Protein AF-A0A6I1ZG18-F1 (afdb_monomer)

Mean predicted aligned error: 4.82 Å

Secondary structure (DSSP, 8-state):
--HHHHHHHHHHT--HHHHHHHHHTT---TT-----HHHHHHHHHHH-S-HHHHT--

Foldseek 3Di:
DDLVVVVVQLQVQQDVVLQVVCVVVVNNDPDDRSHDPVSVVVVCVVVPDDPVSVPDD

Radius of gyration: 12.39 Å; Cα contacts (8 Å, |Δi|>4): 35; chains: 1; bounding box: 26×19×28 Å

Sequence (57 aa):
MQYSHILKRLKSLSNPKAVEGMAKYGITPEKTYGVSIPNLRK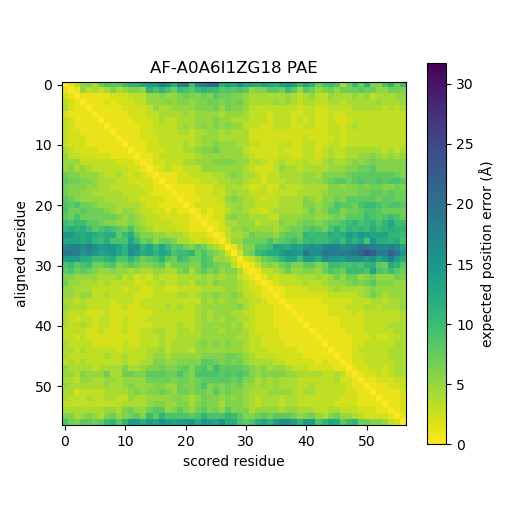IAEEIRTDHELAQQH

Structure (mmCIF, N/CA/C/O backbone):
data_AF-A0A6I1ZG18-F1
#
_entry.id   AF-A0A6I1ZG18-F1
#
loop_
_atom_site.group_PDB
_atom_site.id
_atom_site.type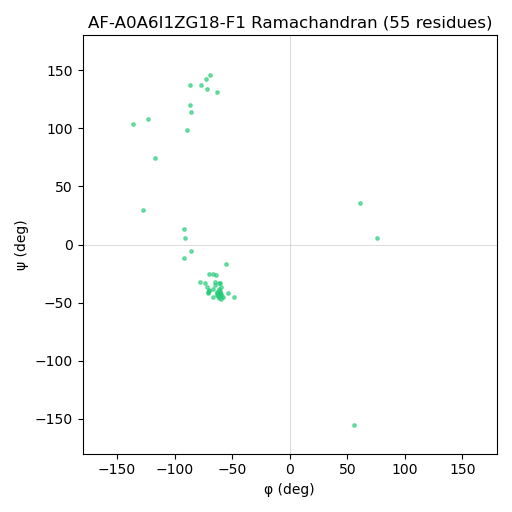_symbol
_atom_site.label_atom_id
_atom_site.label_alt_id
_atom_site.label_comp_id
_atom_site.label_asym_id
_atom_site.label_entity_id
_atom_site.label_seq_id
_atom_site.pdbx_PDB_ins_code
_atom_site.Cartn_x
_atom_site.Cartn_y
_atom_site.Cartn_z
_atom_site.occupancy
_atom_site.B_iso_or_equiv
_atom_site.auth_seq_id
_atom_site.auth_comp_id
_atom_site.auth_asym_id
_atom_site.auth_atom_id
_atom_site.pdbx_PDB_model_num
ATOM 1 N N . MET A 1 1 ? -11.862 1.923 9.299 1.00 73.75 1 MET A N 1
ATOM 2 C CA . MET A 1 1 ? -11.875 2.670 8.012 1.00 73.75 1 MET A CA 1
ATOM 3 C C . MET A 1 1 ? -12.530 1.766 6.973 1.00 73.75 1 MET A C 1
ATOM 5 O O . MET A 1 1 ? -12.195 0.596 6.963 1.00 73.75 1 MET A O 1
ATOM 9 N N . GLN A 1 2 ? -13.470 2.242 6.146 1.00 84.69 2 GLN A N 1
ATOM 10 C CA . GLN A 1 2 ? -14.182 1.353 5.206 1.00 84.69 2 GLN A CA 1
ATOM 11 C C . GLN A 1 2 ? -13.292 0.916 4.028 1.00 84.69 2 GLN A C 1
ATOM 13 O O . GLN A 1 2 ? -12.554 1.742 3.480 1.00 84.69 2 GLN A O 1
ATOM 18 N N . TYR A 1 3 ? -13.432 -0.337 3.578 1.00 87.19 3 TYR A N 1
ATOM 19 C CA . TYR A 1 3 ? -12.701 -0.924 2.439 1.00 87.19 3 TYR A CA 1
ATOM 20 C C . TYR A 1 3 ? -12.708 -0.043 1.180 1.00 87.19 3 TYR A C 1
ATOM 22 O O . TYR A 1 3 ? -11.669 0.231 0.576 1.00 87.19 3 TYR A O 1
ATOM 30 N N . SER A 1 4 ? -13.871 0.507 0.828 1.00 88.81 4 SER A N 1
ATOM 31 C CA . SER A 1 4 ? -14.032 1.374 -0.345 1.00 88.81 4 SER A CA 1
ATOM 32 C C . SER A 1 4 ? -13.195 2.660 -0.279 1.00 88.81 4 SER A C 1
ATOM 34 O O . SER A 1 4 ? -12.701 3.136 -1.304 1.00 88.81 4 SER A O 1
ATOM 36 N N . HIS A 1 5 ? -12.995 3.217 0.918 1.00 89.50 5 HIS A N 1
ATOM 37 C CA . HIS A 1 5 ? -12.155 4.397 1.122 1.00 89.50 5 HIS A CA 1
ATOM 38 C C . HIS A 1 5 ? -10.677 4.035 0.925 1.00 89.50 5 HIS A C 1
ATOM 40 O O . HIS A 1 5 ? -9.943 4.756 0.249 1.00 89.50 5 HIS A O 1
ATOM 46 N N . ILE A 1 6 ? -10.253 2.879 1.436 1.00 88.88 6 ILE A N 1
ATOM 47 C CA . ILE A 1 6 ? -8.878 2.385 1.294 1.00 88.88 6 ILE A CA 1
ATOM 48 C C . ILE A 1 6 ? -8.546 2.174 -0.182 1.00 88.88 6 ILE A C 1
ATOM 50 O O . ILE A 1 6 ? -7.533 2.686 -0.655 1.00 88.88 6 ILE A O 1
ATOM 54 N N . LEU A 1 7 ? -9.439 1.536 -0.945 1.00 89.00 7 LEU A N 1
ATOM 55 C CA . LEU A 1 7 ? -9.263 1.364 -2.388 1.00 89.00 7 LEU A CA 1
ATOM 56 C C . LEU A 1 7 ? -9.148 2.692 -3.139 1.00 89.00 7 LEU A C 1
ATOM 58 O O . LEU A 1 7 ? -8.282 2.835 -4.002 1.00 89.00 7 LEU A O 1
ATOM 62 N N . LYS A 1 8 ? -9.998 3.678 -2.824 1.00 91.06 8 LYS A N 1
ATOM 63 C CA . LYS A 1 8 ? -9.911 5.013 -3.441 1.00 91.06 8 LYS A CA 1
ATOM 64 C C . LYS A 1 8 ? -8.566 5.676 -3.153 1.00 91.06 8 LYS A C 1
ATOM 66 O O . LYS A 1 8 ? -7.974 6.260 -4.056 1.00 91.06 8 LYS A O 1
ATOM 71 N N . ARG A 1 9 ? -8.068 5.553 -1.924 1.00 90.88 9 ARG A N 1
ATOM 72 C CA . ARG A 1 9 ? -6.797 6.153 -1.508 1.00 90.88 9 ARG A CA 1
ATOM 73 C C . ARG A 1 9 ? -5.592 5.451 -2.130 1.00 90.88 9 ARG A C 1
ATOM 75 O O . ARG A 1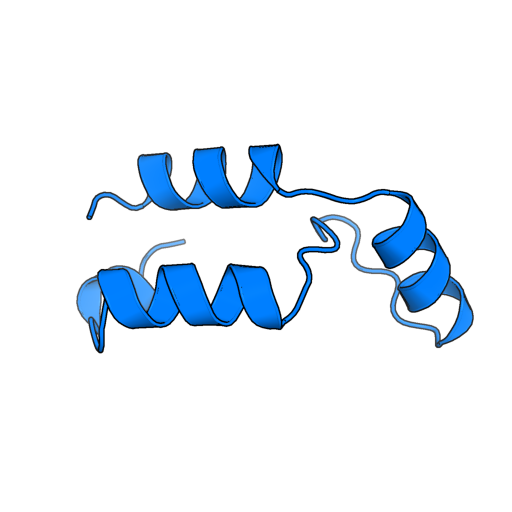 9 ? -4.687 6.121 -2.612 1.00 90.88 9 ARG A O 1
ATOM 82 N N . LEU A 1 10 ? -5.604 4.119 -2.205 1.00 89.81 10 LEU A N 1
ATOM 83 C CA . LEU A 1 10 ? -4.577 3.352 -2.917 1.00 89.81 10 LEU A CA 1
ATOM 84 C C . LEU A 1 10 ? -4.540 3.719 -4.406 1.00 89.81 10 LEU A C 1
ATOM 86 O O . LEU A 1 10 ? -3.463 3.945 -4.949 1.00 89.81 10 LEU A O 1
ATOM 90 N N . LYS A 1 11 ? -5.710 3.869 -5.043 1.00 89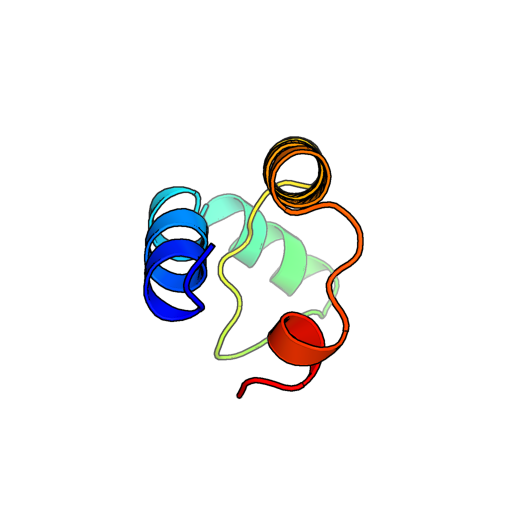.00 11 LYS A N 1
ATOM 91 C CA . LYS A 1 11 ? -5.816 4.344 -6.430 1.00 89.00 11 LYS A CA 1
ATOM 92 C C . LYS A 1 11 ? -5.290 5.767 -6.609 1.00 89.00 11 LYS A C 1
ATOM 94 O O . LYS A 1 11 ? -4.612 6.024 -7.594 1.00 89.00 11 LYS A O 1
ATOM 99 N N . SER A 1 12 ? -5.559 6.689 -5.682 1.00 90.44 12 SER A N 1
ATOM 100 C CA . SER A 1 12 ? -5.059 8.069 -5.806 1.00 90.44 12 SER A CA 1
ATOM 101 C C . SER A 1 12 ? -3.545 8.176 -5.611 1.00 90.44 12 SER A C 1
ATOM 103 O O . SER A 1 12 ? -2.927 9.108 -6.110 1.00 90.44 12 SER A O 1
ATOM 105 N N . LEU A 1 13 ? -2.948 7.238 -4.873 1.00 89.75 13 LEU A N 1
ATOM 106 C CA . LEU A 1 13 ? -1.502 7.140 -4.651 1.00 89.75 13 LEU A CA 1
ATOM 107 C C . LEU A 1 13 ? -0.805 6.264 -5.700 1.00 89.75 13 LEU A C 1
ATOM 109 O O . LEU A 1 13 ? 0.390 5.983 -5.570 1.00 89.75 13 LEU A O 1
ATOM 113 N N . SER A 1 14 ? -1.553 5.821 -6.712 1.00 88.88 14 SER A N 1
ATOM 114 C CA . SER A 1 14 ? -1.059 4.970 -7.780 1.00 88.88 14 SER A CA 1
ATOM 115 C C . SER A 1 14 ? 0.012 5.695 -8.586 1.00 88.88 14 SER A C 1
ATOM 117 O O . SER A 1 14 ? -0.194 6.825 -9.028 1.00 88.88 14 SER A O 1
ATOM 119 N N . ASN A 1 15 ? 1.149 5.037 -8.814 1.00 86.19 15 ASN A N 1
ATOM 120 C CA . ASN A 1 15 ? 2.247 5.604 -9.589 1.00 86.19 15 ASN A CA 1
ATOM 121 C C . ASN A 1 15 ? 2.594 4.696 -10.778 1.00 86.19 15 ASN A C 1
ATOM 123 O O . ASN A 1 15 ? 3.221 3.653 -10.578 1.00 86.19 15 ASN A O 1
ATOM 127 N N . PRO A 1 16 ? 2.264 5.096 -12.021 1.00 83.62 16 PRO A N 1
ATOM 128 C CA . PRO A 1 16 ? 2.534 4.277 -13.200 1.00 83.62 16 PRO A CA 1
ATOM 129 C C . PRO A 1 16 ? 4.030 3.995 -13.390 1.00 83.62 16 PRO A C 1
ATOM 131 O O . PRO A 1 16 ? 4.388 2.882 -13.757 1.00 83.62 16 PRO A O 1
ATOM 134 N N . LYS A 1 17 ? 4.924 4.922 -13.017 1.00 84.75 17 LYS A N 1
ATOM 135 C CA . LYS A 1 17 ? 6.379 4.696 -13.100 1.00 84.75 17 LYS A CA 1
ATOM 136 C C . LYS A 1 17 ? 6.854 3.582 -12.168 1.00 84.75 17 LYS A C 1
ATOM 138 O O . LYS A 1 17 ? 7.813 2.877 -12.473 1.00 84.75 17 LYS A O 1
ATOM 143 N N . ALA A 1 18 ? 6.196 3.424 -11.019 1.00 85.00 18 ALA A N 1
ATOM 144 C CA . ALA A 1 18 ? 6.486 2.327 -10.104 1.00 85.00 18 ALA A CA 1
ATOM 145 C C . ALA A 1 18 ? 5.985 0.991 -10.670 1.00 85.00 18 ALA A C 1
ATOM 147 O O . ALA A 1 18 ? 6.681 -0.011 -10.534 1.00 85.00 18 ALA A O 1
ATOM 148 N N . VAL A 1 19 ? 4.836 0.986 -11.360 1.00 83.88 19 VAL A N 1
ATOM 149 C CA . VAL A 1 19 ? 4.326 -0.189 -12.090 1.00 83.88 19 VAL A CA 1
ATOM 150 C C . VAL A 1 19 ? 5.286 -0.599 -13.209 1.00 83.88 19 VAL A C 1
ATOM 152 O O . VAL A 1 19 ? 5.629 -1.772 -13.325 1.00 83.88 19 VAL A O 1
ATOM 155 N N . GLU A 1 20 ? 5.797 0.360 -13.982 1.00 83.75 20 GLU A N 1
ATOM 156 C CA . GLU A 1 20 ? 6.819 0.101 -15.005 1.00 83.75 20 GLU A CA 1
ATOM 157 C C . GLU A 1 20 ? 8.114 -0.451 -14.395 1.00 83.75 20 GLU A C 1
ATOM 159 O O . GLU A 1 20 ? 8.725 -1.365 -14.944 1.00 83.75 20 GLU A O 1
ATOM 164 N N . GLY A 1 21 ? 8.531 0.078 -13.240 1.00 84.19 21 GLY A N 1
ATOM 165 C CA . GLY A 1 21 ? 9.656 -0.457 -12.477 1.00 84.19 21 GLY A CA 1
ATOM 166 C C . GLY A 1 21 ? 9.429 -1.910 -12.065 1.00 84.19 21 GLY A C 1
ATOM 167 O O . GLY A 1 21 ? 10.302 -2.741 -12.285 1.00 84.19 21 GLY A O 1
ATOM 168 N N . MET A 1 22 ? 8.247 -2.237 -11.539 1.00 83.75 22 MET A N 1
ATOM 169 C CA . MET A 1 22 ? 7.862 -3.604 -11.168 1.00 83.75 22 MET A CA 1
ATOM 170 C C . MET A 1 22 ? 7.902 -4.559 -12.368 1.00 83.75 22 MET A C 1
ATOM 172 O O . MET A 1 22 ? 8.461 -5.651 -12.252 1.00 83.75 22 MET A O 1
ATOM 176 N N . ALA A 1 23 ? 7.413 -4.121 -13.532 1.00 83.12 23 ALA A N 1
ATOM 177 C CA . ALA A 1 23 ? 7.436 -4.917 -14.756 1.00 83.12 23 ALA A CA 1
ATOM 178 C C . ALA A 1 23 ? 8.866 -5.297 -15.179 1.00 83.12 23 ALA A C 1
ATOM 180 O O . ALA A 1 23 ? 9.098 -6.425 -15.610 1.00 83.12 23 ALA A O 1
ATOM 181 N N . LYS A 1 24 ? 9.849 -4.404 -14.978 1.00 83.31 24 LYS A N 1
ATOM 182 C CA . LYS A 1 24 ? 11.275 -4.690 -15.245 1.00 83.31 24 LYS A CA 1
ATOM 183 C C . LYS A 1 24 ? 11.846 -5.797 -14.357 1.00 83.31 24 LYS A C 1
ATOM 185 O O . LYS A 1 24 ? 12.780 -6.472 -14.771 1.00 83.31 24 LYS A O 1
ATOM 190 N N . TYR A 1 25 ? 11.281 -6.001 -13.169 1.00 82.56 25 TYR A N 1
ATOM 191 C CA . TYR A 1 25 ? 11.638 -7.096 -12.262 1.00 82.56 25 TYR A CA 1
ATOM 192 C C . TYR A 1 25 ? 10.764 -8.347 -12.466 1.00 82.56 25 TYR A C 1
ATOM 194 O O . TYR A 1 25 ? 10.759 -9.234 -11.618 1.00 82.56 25 TYR A O 1
ATOM 202 N N . GLY A 1 26 ? 10.007 -8.426 -13.569 1.00 78.69 26 GLY A N 1
ATOM 203 C CA . GLY A 1 26 ? 9.119 -9.554 -13.874 1.00 78.69 26 GLY A CA 1
ATOM 204 C C . GLY A 1 26 ? 7.818 -9.565 -13.067 1.00 78.69 26 GLY A C 1
ATOM 205 O O . GLY A 1 26 ? 7.029 -10.499 -13.180 1.00 78.69 26 GLY A O 1
ATOM 206 N N . ILE A 1 27 ? 7.559 -8.525 -12.272 1.00 76.75 27 ILE A N 1
ATOM 207 C CA . ILE A 1 27 ? 6.332 -8.378 -11.493 1.00 76.75 27 ILE A CA 1
ATOM 208 C C . ILE A 1 27 ? 5.333 -7.642 -12.388 1.00 76.75 27 ILE A C 1
ATOM 210 O O . ILE A 1 27 ? 5.378 -6.419 -12.509 1.00 76.75 27 ILE A O 1
ATOM 214 N N . THR A 1 28 ? 4.435 -8.386 -13.034 1.00 65.75 28 THR A N 1
ATOM 215 C CA . THR A 1 28 ? 3.392 -7.851 -13.930 1.00 65.75 28 THR A CA 1
ATOM 216 C C . THR A 1 28 ? 1.992 -8.160 -13.392 1.00 65.75 28 THR A C 1
ATOM 218 O O . THR A 1 28 ? 1.306 -9.040 -13.903 1.00 65.75 28 THR A O 1
ATOM 221 N N . PRO A 1 29 ? 1.518 -7.475 -12.335 1.00 66.25 29 PRO A N 1
ATOM 222 C CA . PRO A 1 29 ? 0.185 -7.725 -11.821 1.00 66.25 29 PRO A CA 1
ATOM 223 C C . PRO A 1 29 ? -0.799 -6.862 -12.613 1.00 66.25 29 PRO A C 1
ATOM 225 O O . PRO A 1 29 ? -0.729 -5.634 -12.563 1.00 66.25 29 PRO A O 1
ATOM 228 N N . GLU A 1 30 ? -1.760 -7.497 -13.287 1.00 69.25 30 GLU A N 1
ATOM 229 C CA . GLU A 1 30 ? -2.839 -6.839 -14.051 1.00 69.25 30 GLU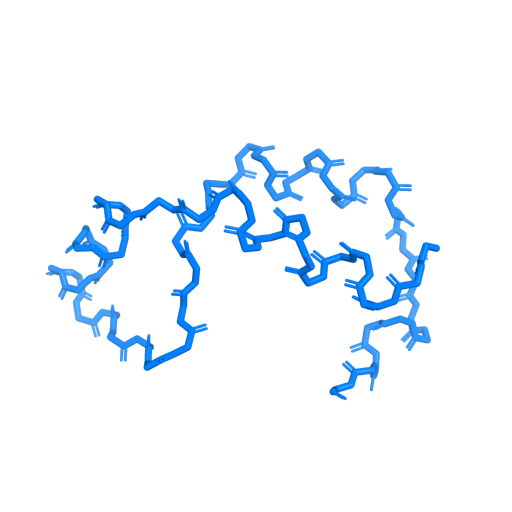 A CA 1
ATOM 230 C C . GLU A 1 30 ? -3.660 -5.833 -13.215 1.00 69.25 30 GLU A C 1
ATOM 232 O O . GLU A 1 30 ? -4.372 -4.993 -13.757 1.00 69.25 30 GLU A O 1
ATOM 237 N N . LYS A 1 31 ? -3.560 -5.901 -11.879 1.00 72.12 31 LYS A N 1
ATOM 238 C CA . LYS A 1 31 ? -4.291 -5.058 -10.918 1.00 72.12 31 LYS A CA 1
ATOM 239 C C . LYS A 1 31 ? -3.382 -4.357 -9.899 1.00 72.12 31 LYS A C 1
ATOM 241 O O . LYS A 1 31 ? -3.799 -4.130 -8.765 1.00 72.12 31 LYS A O 1
ATOM 246 N N . THR A 1 32 ? -2.136 -4.034 -10.257 1.00 81.94 32 THR A N 1
ATOM 247 C CA . THR A 1 32 ? -1.239 -3.308 -9.341 1.00 81.94 32 THR A CA 1
ATOM 248 C C . THR A 1 32 ? -1.407 -1.796 -9.444 1.00 81.94 32 THR A C 1
ATOM 250 O O . THR A 1 32 ? -1.466 -1.233 -10.533 1.00 81.94 32 THR A O 1
ATOM 253 N N . TYR A 1 33 ? -1.430 -1.123 -8.294 1.00 83.75 33 TYR A N 1
ATOM 254 C CA . TYR A 1 33 ? -1.477 0.341 -8.223 1.00 83.75 33 TYR A CA 1
ATOM 255 C C . TYR A 1 33 ? -0.072 0.971 -8.153 1.00 83.75 33 TYR A C 1
ATOM 257 O O . TYR A 1 33 ? 0.080 2.177 -8.284 1.00 83.75 33 TYR A O 1
ATOM 265 N N . GLY A 1 34 ? 0.994 0.194 -7.929 1.00 87.06 34 GLY A N 1
ATOM 266 C CA . GLY A 1 34 ? 2.353 0.753 -7.852 1.00 87.06 34 GLY A CA 1
ATOM 267 C C . GLY A 1 34 ? 2.513 1.777 -6.719 1.00 87.06 34 GLY A C 1
ATOM 268 O O . GLY A 1 34 ? 3.202 2.784 -6.869 1.00 87.06 34 GLY A O 1
ATOM 269 N N . VAL A 1 35 ? 1.834 1.555 -5.590 1.00 88.81 35 VAL A N 1
ATOM 270 C CA . VAL A 1 35 ? 1.919 2.434 -4.416 1.00 88.81 35 VAL A CA 1
ATOM 271 C C . VAL A 1 35 ? 3.281 2.254 -3.749 1.00 88.81 35 VAL A C 1
ATOM 273 O O . VAL A 1 35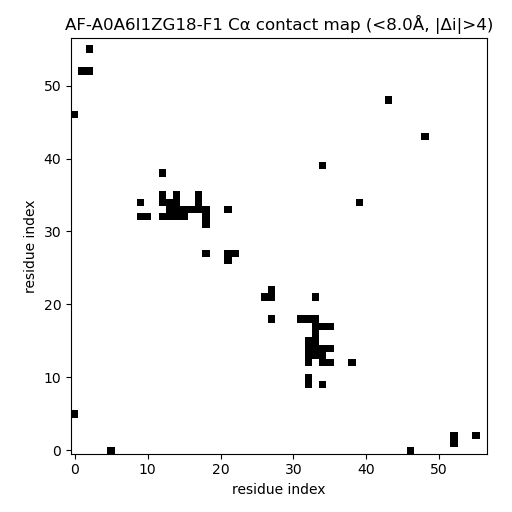 ? 3.745 1.135 -3.539 1.00 88.81 35 VAL A O 1
ATOM 276 N N . SER A 1 36 ? 3.933 3.363 -3.400 1.00 88.31 36 SER A N 1
ATOM 277 C CA . SER A 1 36 ? 5.229 3.328 -2.723 1.00 88.31 36 SER A CA 1
ATOM 278 C C . SER A 1 36 ? 5.108 2.796 -1.288 1.00 88.31 36 SER A C 1
ATOM 280 O O . SER A 1 36 ? 4.141 3.081 -0.578 1.00 88.31 36 SER A O 1
ATOM 282 N N . ILE A 1 37 ? 6.130 2.068 -0.824 1.00 89.56 37 ILE A N 1
ATOM 283 C CA . ILE A 1 37 ? 6.181 1.520 0.543 1.00 89.56 37 ILE A CA 1
ATOM 284 C C . ILE A 1 37 ? 5.959 2.586 1.635 1.00 89.56 37 ILE A C 1
ATOM 286 O O . ILE A 1 37 ? 5.208 2.299 2.567 1.00 89.56 37 ILE A O 1
ATOM 290 N N . PRO A 1 38 ? 6.519 3.813 1.559 1.00 91.62 38 PRO A N 1
ATOM 291 C CA . PRO A 1 38 ? 6.255 4.841 2.567 1.00 91.62 38 PRO A CA 1
ATOM 292 C C . PRO A 1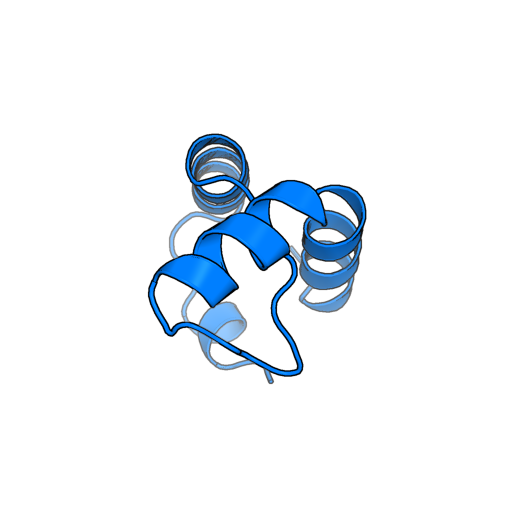 38 ? 4.775 5.233 2.661 1.00 91.62 38 PRO A C 1
ATOM 294 O O . PRO A 1 38 ? 4.250 5.402 3.758 1.00 91.62 38 PRO A O 1
ATOM 297 N N . ASN A 1 39 ? 4.085 5.344 1.523 1.00 90.62 39 ASN A N 1
ATOM 298 C CA . ASN A 1 39 ? 2.661 5.676 1.498 1.00 90.62 39 ASN A CA 1
ATOM 299 C C . ASN A 1 39 ? 1.806 4.519 2.020 1.00 90.62 39 ASN A C 1
ATOM 301 O O . ASN A 1 39 ? 0.862 4.748 2.773 1.00 90.62 39 ASN A O 1
ATOM 305 N N . LEU A 1 40 ? 2.170 3.281 1.675 1.00 90.56 40 LEU A N 1
ATOM 306 C CA . LEU A 1 40 ? 1.504 2.090 2.197 1.00 90.56 40 LEU A CA 1
ATOM 307 C C . LEU A 1 40 ? 1.66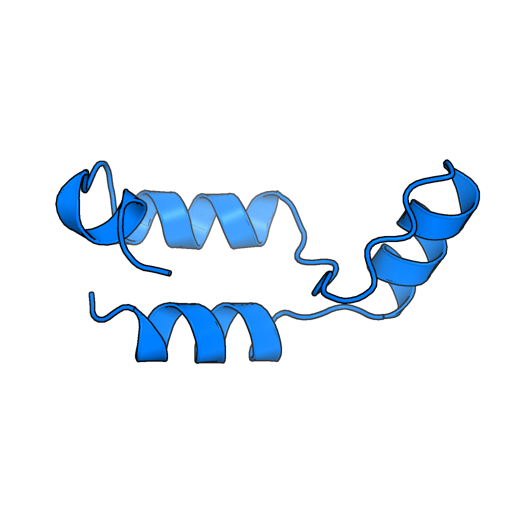2 1.978 3.721 1.00 90.56 40 LEU A C 1
ATOM 309 O O . LEU A 1 40 ? 0.689 1.693 4.413 1.00 90.56 40 LEU A O 1
ATOM 313 N N . ARG A 1 41 ? 2.857 2.272 4.254 1.00 92.00 41 ARG A N 1
ATOM 314 C CA . ARG A 1 41 ? 3.123 2.296 5.702 1.00 92.00 41 ARG A CA 1
ATOM 315 C C . ARG A 1 41 ? 2.270 3.331 6.428 1.00 92.00 41 ARG A C 1
ATOM 317 O O . ARG A 1 41 ? 1.666 2.974 7.427 1.00 92.00 41 ARG A O 1
ATOM 324 N N . LYS A 1 42 ? 2.138 4.552 5.897 1.00 92.00 42 LYS A N 1
ATOM 325 C CA . LYS A 1 42 ? 1.256 5.580 6.484 1.00 92.00 42 LYS A CA 1
ATOM 326 C C . LYS A 1 42 ? -0.195 5.106 6.586 1.00 92.00 42 LYS A C 1
ATOM 328 O O . LYS A 1 42 ? -0.825 5.259 7.623 1.00 92.00 42 LYS A O 1
ATOM 333 N N . ILE A 1 43 ? -0.712 4.486 5.523 1.00 90.50 43 ILE A N 1
ATOM 334 C CA . ILE A 1 43 ? -2.072 3.927 5.525 1.00 90.50 43 ILE A CA 1
ATOM 335 C C . ILE A 1 43 ? -2.191 2.803 6.565 1.00 90.50 43 ILE A C 1
ATOM 337 O O . ILE A 1 43 ? -3.167 2.760 7.307 1.00 90.50 43 ILE A O 1
ATOM 341 N N . ALA A 1 44 ? -1.194 1.920 6.652 1.00 90.31 44 ALA A N 1
ATOM 342 C CA . ALA A 1 44 ? -1.171 0.846 7.640 1.00 90.31 44 ALA A CA 1
ATOM 343 C C . ALA A 1 44 ? -1.087 1.369 9.086 1.00 90.31 44 ALA A C 1
ATOM 345 O O . ALA A 1 44 ? -1.694 0.788 9.978 1.00 90.31 44 ALA A O 1
ATOM 346 N N . GLU A 1 45 ? -0.378 2.471 9.335 1.00 92.12 45 GLU A N 1
ATOM 347 C CA . GLU A 1 45 ? -0.330 3.117 10.653 1.00 92.12 45 GLU A CA 1
ATOM 348 C C . GLU A 1 45 ? -1.680 3.714 11.059 1.00 92.12 45 GLU A C 1
ATOM 350 O O . GLU A 1 45 ? -2.060 3.610 12.224 1.00 92.12 45 GLU A O 1
ATOM 355 N N . GLU A 1 46 ? -2.418 4.297 10.111 1.00 90.62 46 GLU A N 1
ATOM 356 C CA . GLU A 1 46 ? -3.760 4.839 10.351 1.00 90.62 46 GLU A CA 1
ATOM 357 C C . GLU A 1 46 ? -4.805 3.740 10.595 1.00 90.62 46 GLU A C 1
ATOM 359 O O . GLU A 1 46 ? -5.675 3.893 11.450 1.00 90.62 46 GLU A O 1
ATOM 364 N N . ILE A 1 47 ? -4.727 2.635 9.847 1.00 90.81 47 ILE A N 1
ATOM 365 C CA . ILE A 1 47 ? -5.650 1.495 9.966 1.00 90.81 47 ILE A CA 1
ATOM 366 C C . ILE A 1 47 ? -5.309 0.625 11.182 1.00 90.81 47 ILE A C 1
ATOM 368 O O . ILE A 1 47 ? -6.214 0.072 11.803 1.00 90.81 47 ILE A O 1
ATOM 372 N N . ARG A 1 48 ? -4.020 0.530 11.541 1.00 90.12 48 ARG A N 1
ATOM 373 C CA . ARG A 1 48 ? -3.473 -0.442 12.501 1.00 90.12 48 ARG A CA 1
ATOM 374 C C . ARG A 1 48 ? -3.816 -1.882 12.085 1.00 90.12 48 ARG A C 1
ATOM 376 O O . ARG A 1 48 ? -3.957 -2.180 10.901 1.00 90.12 48 ARG A O 1
ATOM 383 N N . THR A 1 49 ? -3.858 -2.800 13.046 1.00 90.75 49 THR A N 1
ATOM 384 C CA . THR A 1 49 ? -4.209 -4.202 12.813 1.00 90.75 49 THR A CA 1
ATOM 385 C C . THR A 1 49 ? -5.725 -4.358 12.852 1.00 90.75 49 THR A C 1
ATOM 387 O O . THR A 1 49 ? -6.328 -4.187 13.907 1.00 90.75 49 THR A O 1
ATOM 390 N N . ASP A 1 50 ? -6.320 -4.707 11.712 1.00 91.88 50 ASP A N 1
ATOM 391 C CA . ASP A 1 50 ? -7.756 -4.959 11.560 1.00 91.88 50 ASP A CA 1
ATOM 392 C C . ASP A 1 50 ? -7.956 -6.231 10.717 1.00 91.88 50 ASP A C 1
ATOM 394 O O . ASP A 1 50 ? -7.729 -6.245 9.503 1.00 91.88 50 ASP A O 1
ATOM 398 N N . HIS A 1 51 ? -8.301 -7.334 11.386 1.00 88.81 51 HIS A N 1
ATOM 399 C CA . HIS A 1 51 ? -8.446 -8.645 10.748 1.00 88.81 51 HIS A CA 1
ATOM 400 C C . HIS A 1 51 ? -9.716 -8.758 9.903 1.00 88.81 51 HIS A C 1
ATOM 402 O O . HIS A 1 51 ? -9.690 -9.443 8.882 1.00 88.81 51 HIS A O 1
ATOM 408 N N . GLU A 1 52 ? -10.800 -8.090 10.300 1.00 90.75 52 GLU A N 1
ATOM 409 C CA . GLU A 1 52 ? -12.052 -8.090 9.539 1.00 90.75 52 GL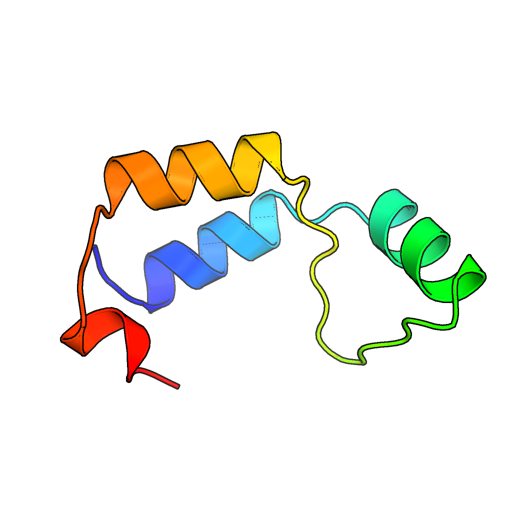U A CA 1
ATOM 410 C C . GLU A 1 52 ? -11.848 -7.367 8.212 1.00 90.75 52 GLU A C 1
ATOM 412 O O . GLU A 1 52 ? -12.197 -7.885 7.151 1.00 90.75 52 GLU A O 1
ATOM 417 N N . LEU A 1 53 ? -11.186 -6.211 8.258 1.00 88.56 53 LEU A N 1
ATOM 418 C CA . LEU A 1 53 ? -10.830 -5.452 7.070 1.00 88.56 53 LEU A CA 1
ATOM 419 C C . LEU A 1 53 ? -9.894 -6.234 6.136 1.00 88.56 53 LEU A C 1
ATOM 421 O O . LEU A 1 53 ? -10.046 -6.158 4.918 1.00 88.56 53 LEU A O 1
ATOM 425 N N . ALA A 1 54 ? -8.947 -6.997 6.687 1.00 89.50 54 ALA A N 1
ATOM 426 C CA . ALA A 1 54 ? -8.017 -7.811 5.902 1.00 89.50 54 ALA A CA 1
ATOM 427 C C . ALA A 1 54 ? -8.696 -8.970 5.147 1.00 89.50 54 ALA A C 1
ATOM 429 O O . ALA A 1 54 ? -8.169 -9.420 4.130 1.00 89.50 54 ALA A O 1
ATOM 430 N N . GLN A 1 55 ? -9.845 -9.451 5.629 1.00 91.44 55 GLN A N 1
ATOM 431 C CA . GLN A 1 55 ? -10.634 -10.501 4.973 1.00 91.44 55 GLN A CA 1
ATOM 432 C C . GLN A 1 55 ? -11.594 -9.954 3.906 1.00 91.44 55 GLN A C 1
ATOM 434 O O . GLN A 1 55 ? -12.237 -10.736 3.212 1.00 91.44 55 GLN A O 1
ATOM 439 N N . GLN A 1 56 ? -11.716 -8.631 3.754 1.00 85.00 56 GLN A N 1
ATOM 440 C CA . GLN A 1 56 ? -12.581 -8.053 2.725 1.00 85.00 56 GLN A CA 1
ATOM 441 C C . GLN A 1 56 ? -11.919 -8.132 1.339 1.00 85.00 56 GLN A C 1
ATOM 443 O O . GLN A 1 56 ? -10.724 -7.865 1.187 1.00 85.00 56 GLN A O 1
ATOM 448 N N . HIS A 1 57 ? -12.706 -8.501 0.324 1.00 76.94 57 HIS A N 1
ATOM 449 C CA . HIS A 1 57 ? -12.280 -8.695 -1.067 1.00 76.94 57 HIS A CA 1
ATOM 450 C C . HIS A 1 57 ? -13.125 -7.842 -2.018 1.00 76.94 57 HIS A C 1
ATOM 452 O O . HIS A 1 57 ? -14.356 -7.768 -1.810 1.00 76.94 57 HIS A O 1
#

Solvent-accessible surface area (backbone atoms only — not comparable to full-atom values): 3529 Å² total; per-residue (Å²): 132,61,68,70,58,53,53,54,51,46,57,73,52,39,30,70,71,45,40,54,52,36,41,76,73,72,48,74,62,98,83,66,46,33,57,52,68,72,62,52,47,53,52,44,66,76,62,51,92,49,72,69,67,69,71,62,128

pLDDT: mean 85.95, std 6.38, range [65.75, 92.12]